Protein AF-A0A6G8PU15-F1 (afdb_monomer_lite)

Secondary structure (DSSP, 8-state):
--HHHHHHTT---TT-TTHHHHHHHHHHTT--PPP--S--PPP-HHHHHH-HHHHHHHHHHHHHHHHTT-HHHHTTS--TT-----

InterPro domains:
  IPR029044 Nucleotide-diphospho-sugar transferases [SSF53448] (1-82)

Radius of gyration: 17.55 Å; chains: 1; bounding box: 31×31×42 Å

Sequence (86 aa):
MRGSVFEEGRGFDPELKFDDIELVRRLSRGRRFGIVGETVYVSDRRYKKYGVARTFSQHLLMGVFFALGRFDWANRFDYEFGKHES

Foldseek 3Di:
DDPVLCVVLVHFDPVDPPRVVVSCVSSPVVHDDDDPDPDDDDDCVCCVPPNDVVVVVLVVVVVVCVVVVNVCVNLVPPDVPDPPDD

Structure (mmCIF, N/CA/C/O backbone):
data_AF-A0A6G8PU15-F1
#
_entry.id   AF-A0A6G8PU15-F1
#
loop_
_atom_site.group_PDB
_atom_site.id
_atom_site.type_symbol
_atom_site.label_atom_id
_atom_site.label_alt_id
_atom_site.label_comp_id
_atom_site.label_asym_id
_atom_site.label_entity_id
_atom_site.label_seq_id
_atom_site.pdbx_PDB_ins_code
_atom_site.Cartn_x
_atom_site.Cartn_y
_atom_site.Cartn_z
_atom_site.occupancy
_atom_site.B_iso_or_equiv
_atom_site.auth_seq_id
_atom_site.auth_comp_id
_atom_site.auth_asym_id
_atom_site.auth_atom_id
_atom_site.pdbx_PDB_model_num
ATOM 1 N N . MET A 1 1 ? -11.196 5.080 13.545 1.00 67.31 1 MET A N 1
ATOM 2 C CA . MET A 1 1 ? -11.018 4.118 14.656 1.00 67.31 1 MET A CA 1
ATOM 3 C C . MET A 1 1 ? -11.048 4.892 15.970 1.00 67.31 1 MET A C 1
ATOM 5 O O . MET A 1 1 ? -10.544 6.006 15.981 1.00 67.31 1 MET A O 1
ATOM 9 N N . ARG A 1 2 ? -11.675 4.379 17.039 1.00 79.44 2 ARG A N 1
ATOM 10 C CA . ARG A 1 2 ? -11.652 5.047 18.358 1.00 79.44 2 ARG A CA 1
ATOM 11 C C . ARG A 1 2 ? -10.295 4.795 19.032 1.00 79.44 2 ARG A C 1
ATOM 13 O O . ARG A 1 2 ? -9.861 3.648 19.038 1.00 79.44 2 ARG A O 1
ATOM 20 N N . GLY A 1 3 ? -9.659 5.830 19.587 1.00 78.38 3 GLY A N 1
ATOM 21 C CA . GLY A 1 3 ? -8.307 5.743 20.169 1.00 78.38 3 GLY A CA 1
ATOM 22 C C . GLY A 1 3 ? -8.178 4.705 21.288 1.00 78.38 3 GLY A C 1
ATOM 23 O O . GLY A 1 3 ? -7.261 3.895 21.264 1.00 78.38 3 GLY A O 1
ATOM 24 N N . SER A 1 4 ? -9.175 4.617 22.171 1.00 81.69 4 SER A N 1
ATOM 25 C CA . SER A 1 4 ? -9.198 3.631 23.262 1.00 81.69 4 SER A CA 1
ATOM 26 C C . SER A 1 4 ? -9.126 2.177 22.782 1.00 81.69 4 SER A C 1
ATOM 28 O O . SER A 1 4 ? -8.471 1.344 23.395 1.00 81.69 4 SER A O 1
ATOM 30 N N . VAL A 1 5 ? -9.750 1.866 21.642 1.00 82.19 5 VAL A N 1
ATOM 31 C CA . VAL A 1 5 ? -9.730 0.517 21.056 1.00 82.19 5 VAL A CA 1
ATOM 32 C C . VAL A 1 5 ? -8.347 0.176 20.493 1.00 82.19 5 VAL A C 1
ATOM 34 O O . VAL A 1 5 ? -7.955 -0.986 20.492 1.00 82.19 5 VAL A O 1
ATOM 37 N N . PHE A 1 6 ? -7.603 1.175 20.013 1.00 84.88 6 PHE A N 1
ATOM 38 C CA . PHE A 1 6 ? -6.247 0.991 19.492 1.00 84.88 6 PHE A CA 1
ATOM 39 C C . PHE A 1 6 ? -5.255 0.718 20.624 1.00 84.88 6 PHE A C 1
ATOM 41 O O . PHE A 1 6 ? -4.437 -0.193 20.515 1.00 84.88 6 PHE A O 1
ATOM 48 N N . GLU A 1 7 ? -5.390 1.449 21.730 1.00 83.38 7 GLU A N 1
ATOM 49 C CA . GLU A 1 7 ? -4.580 1.271 22.939 1.00 83.38 7 GLU A CA 1
ATOM 50 C C . GLU A 1 7 ? -4.850 -0.077 23.624 1.00 83.38 7 GLU A C 1
ATOM 52 O O . GLU A 1 7 ? -3.904 -0.789 23.955 1.00 83.38 7 GLU A O 1
ATOM 57 N N . GLU A 1 8 ? -6.119 -0.497 23.749 1.00 83.12 8 GLU A N 1
ATOM 58 C CA . GLU A 1 8 ? -6.488 -1.853 24.205 1.00 83.12 8 GLU A CA 1
ATOM 59 C C . GLU A 1 8 ? -5.830 -2.940 23.343 1.00 83.12 8 GLU A C 1
ATOM 61 O O . GLU A 1 8 ? -5.380 -3.976 23.835 1.00 83.12 8 GLU A O 1
ATOM 66 N N . GLY A 1 9 ? -5.763 -2.685 22.037 1.00 81.12 9 GLY A N 1
ATOM 67 C CA . GLY A 1 9 ? -5.098 -3.534 21.069 1.00 81.12 9 GLY A CA 1
ATOM 68 C C . GLY A 1 9 ? -3.581 -3.395 21.056 1.00 81.12 9 GLY A C 1
ATOM 69 O O . GLY A 1 9 ? -3.004 -3.910 20.117 1.00 81.12 9 GLY A O 1
ATOM 70 N N . ARG A 1 10 ? -2.931 -2.717 22.012 1.00 86.19 10 ARG A N 1
ATOM 71 C CA . ARG A 1 10 ? -1.469 -2.483 22.072 1.00 86.19 10 ARG A CA 1
ATOM 72 C C . ARG A 1 10 ? -0.850 -1.830 20.827 1.00 86.19 10 ARG A C 1
ATOM 74 O O . ARG A 1 10 ? 0.362 -1.882 20.657 1.00 86.19 10 ARG A O 1
ATOM 81 N N . GLY A 1 11 ? -1.659 -1.188 19.987 1.00 86.50 11 GLY A N 1
ATOM 82 C CA . GLY A 1 11 ? -1.192 -0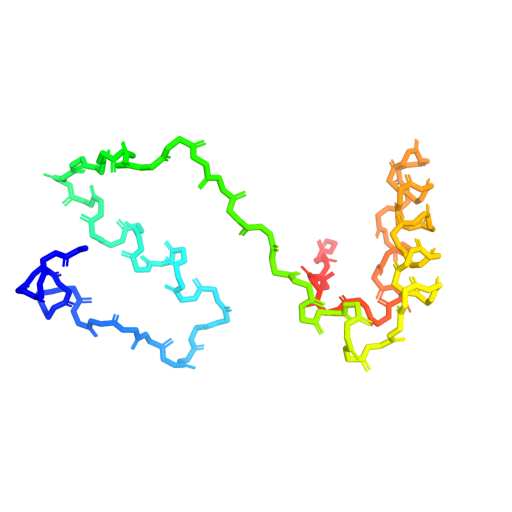.500 18.787 1.00 86.50 11 GLY A CA 1
ATOM 83 C C . GLY A 1 11 ? -0.483 -1.400 17.771 1.00 86.50 11 GLY A C 1
ATOM 84 O O . GLY A 1 11 ? -0.781 -2.581 17.670 1.00 86.50 11 GLY A O 1
ATOM 85 N N . PHE A 1 12 ? 0.411 -0.811 16.987 1.00 88.44 12 PHE A N 1
ATOM 86 C CA . PHE A 1 12 ? 1.189 -1.476 15.940 1.00 88.44 12 PHE A CA 1
ATOM 87 C C . PHE A 1 12 ? 2.430 -2.173 16.521 1.00 88.44 12 PHE A C 1
ATOM 89 O O . PHE A 1 12 ? 3.099 -1.606 17.387 1.00 88.44 12 PHE A O 1
ATOM 96 N N . ASP A 1 13 ? 2.733 -3.378 16.043 1.00 85.19 13 ASP A N 1
ATOM 97 C CA . ASP A 1 13 ? 3.938 -4.141 16.359 1.00 85.19 13 ASP A CA 1
ATOM 98 C C . ASP A 1 13 ? 5.001 -3.974 15.248 1.00 85.19 13 ASP A C 1
ATOM 100 O O . ASP A 1 13 ? 4.854 -4.516 14.146 1.00 85.19 13 ASP A O 1
ATOM 104 N N . PRO A 1 14 ? 6.106 -3.250 15.515 1.00 82.88 14 PRO A N 1
ATOM 105 C CA . PRO A 1 14 ? 7.144 -2.993 14.520 1.00 82.88 14 PRO A CA 1
ATOM 106 C C . PRO A 1 14 ? 7.943 -4.242 14.114 1.00 82.88 14 PRO A C 1
ATOM 108 O O . PRO A 1 14 ? 8.682 -4.180 13.130 1.00 82.88 14 PRO A O 1
ATOM 111 N N . GLU A 1 15 ? 7.827 -5.361 14.836 1.00 87.31 15 GLU A N 1
ATOM 112 C CA . GLU A 1 15 ? 8.495 -6.620 14.486 1.00 87.31 15 GLU A CA 1
ATOM 113 C C . GLU A 1 15 ? 7.743 -7.398 13.393 1.00 87.31 15 GLU A C 1
ATOM 115 O O . GLU A 1 15 ? 8.302 -8.299 12.757 1.00 87.31 15 GLU A O 1
ATOM 120 N N . LEU A 1 16 ? 6.483 -7.040 13.119 1.00 77.00 16 LEU A N 1
ATOM 121 C CA . LEU A 1 16 ? 5.643 -7.723 12.144 1.00 77.00 16 LEU A CA 1
ATOM 122 C C . LEU A 1 16 ? 5.686 -7.050 10.768 1.00 77.00 16 LEU A C 1
ATOM 124 O O . LEU A 1 16 ? 5.355 -5.883 10.584 1.00 77.00 16 LEU A O 1
ATOM 128 N N . LYS A 1 17 ? 5.989 -7.845 9.734 1.00 74.25 17 LYS A N 1
ATOM 129 C CA . LYS A 1 17 ? 5.943 -7.393 8.330 1.00 74.25 17 LYS A CA 1
ATOM 130 C C . LYS A 1 17 ? 4.523 -7.040 7.853 1.00 74.25 17 LYS A C 1
ATOM 132 O O . LYS A 1 17 ? 4.369 -6.202 6.970 1.00 74.25 17 LYS A O 1
ATOM 137 N N . PHE A 1 18 ? 3.507 -7.698 8.414 1.00 79.69 18 PHE A N 1
ATOM 138 C CA . PHE A 1 18 ? 2.083 -7.531 8.080 1.00 79.69 18 PHE A CA 1
ATOM 139 C C . PHE A 1 18 ? 1.274 -7.131 9.322 1.00 79.69 18 PHE A C 1
ATOM 141 O O . PHE A 1 18 ? 0.266 -7.751 9.670 1.00 79.69 18 PHE A O 1
ATOM 148 N N . ASP A 1 19 ? 1.791 -6.139 10.036 1.00 83.88 19 ASP A N 1
ATOM 149 C CA . ASP A 1 19 ? 1.259 -5.646 11.304 1.00 83.88 19 ASP A CA 1
ATOM 150 C C . ASP A 1 19 ? -0.175 -5.093 11.193 1.00 83.88 19 ASP A C 1
ATOM 152 O O . ASP A 1 19 ? -1.009 -5.279 12.072 1.00 83.88 19 ASP A O 1
ATOM 156 N N . ASP A 1 20 ? -0.529 -4.505 10.053 1.00 84.38 20 ASP A N 1
ATOM 157 C CA . ASP A 1 20 ? -1.882 -4.020 9.775 1.00 84.38 20 ASP A CA 1
ATOM 158 C C . ASP A 1 20 ? -2.937 -5.141 9.799 1.00 84.38 20 ASP A C 1
ATOM 160 O O . ASP A 1 20 ? -4.002 -4.994 10.408 1.00 84.38 20 ASP A 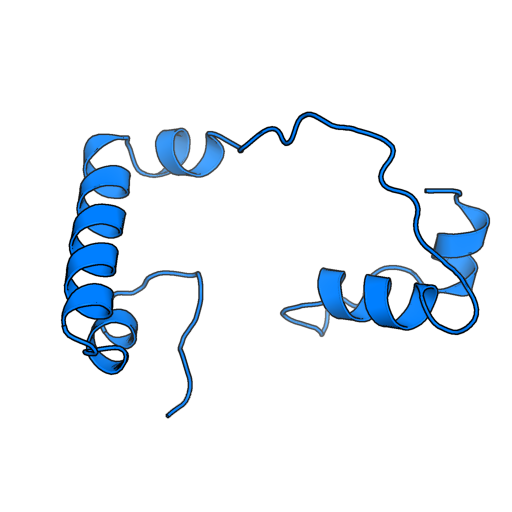O 1
ATOM 164 N N . ILE A 1 21 ? -2.640 -6.282 9.175 1.00 85.31 21 ILE A N 1
ATOM 165 C CA . ILE A 1 21 ? -3.519 -7.455 9.163 1.00 85.31 21 ILE A CA 1
ATOM 166 C C . ILE A 1 21 ? -3.602 -8.080 10.558 1.00 85.31 21 ILE A C 1
ATOM 168 O O . ILE A 1 21 ? -4.689 -8.492 10.979 1.00 85.31 21 ILE A O 1
ATOM 172 N N . GLU A 1 22 ? -2.479 -8.173 11.276 1.00 89.19 22 GLU A N 1
ATOM 173 C CA . GLU A 1 22 ? -2.458 -8.691 12.648 1.00 89.19 22 GLU A CA 1
ATOM 174 C C . GLU A 1 22 ? -3.297 -7.814 13.575 1.00 89.19 22 GLU A C 1
ATOM 176 O O . GLU A 1 22 ? -4.189 -8.332 14.253 1.00 89.19 22 GLU A O 1
ATOM 181 N N . LEU A 1 23 ? -3.112 -6.497 13.511 1.00 88.81 23 LEU A N 1
ATOM 182 C CA . LEU A 1 23 ? -3.857 -5.542 14.311 1.00 88.81 23 LEU A CA 1
ATOM 183 C C . LEU A 1 23 ? -5.360 -5.662 14.043 1.00 88.81 23 LEU A C 1
ATOM 185 O O . LEU A 1 23 ? -6.157 -5.770 14.979 1.00 88.81 23 LEU A O 1
ATOM 189 N N . VAL A 1 24 ? -5.774 -5.702 12.771 1.00 88.25 24 VAL A N 1
ATOM 190 C CA . VAL A 1 24 ? -7.189 -5.889 12.410 1.00 88.25 24 VAL A CA 1
ATOM 191 C C . VAL A 1 24 ? -7.721 -7.208 12.970 1.00 88.25 24 VAL A C 1
ATOM 193 O O . VAL A 1 24 ? -8.805 -7.228 13.559 1.00 88.25 24 VAL A O 1
ATOM 196 N N . ARG A 1 25 ? -6.963 -8.307 12.861 1.00 86.81 25 ARG A N 1
ATOM 197 C CA . ARG A 1 25 ? -7.350 -9.606 13.435 1.00 86.81 25 ARG A CA 1
ATOM 198 C C . ARG A 1 25 ? -7.509 -9.526 14.947 1.00 86.81 25 ARG A C 1
ATOM 200 O O . ARG A 1 25 ? -8.533 -9.976 15.462 1.00 86.81 25 ARG A O 1
ATOM 207 N N . ARG A 1 26 ? -6.548 -8.936 15.657 1.00 88.81 26 ARG A N 1
ATOM 208 C CA . ARG A 1 26 ? -6.576 -8.789 17.116 1.00 88.81 26 ARG A CA 1
ATOM 209 C C . ARG A 1 26 ? -7.798 -8.000 17.570 1.00 88.81 26 ARG A C 1
ATOM 211 O O . ARG A 1 26 ? -8.535 -8.457 18.438 1.00 88.81 26 ARG A O 1
ATOM 218 N N . LEU A 1 27 ? -8.060 -6.872 16.923 1.00 89.50 27 LEU A N 1
ATOM 219 C CA . LEU A 1 27 ? -9.184 -5.994 17.237 1.00 89.50 27 LEU A CA 1
ATOM 220 C C . LEU A 1 27 ? -10.547 -6.562 16.818 1.00 89.50 27 LEU A C 1
ATOM 222 O O . LEU A 1 27 ? -11.566 -6.183 17.391 1.00 89.50 27 LEU A O 1
ATOM 226 N N . SER A 1 28 ? -10.578 -7.464 15.832 1.00 87.50 28 SER A N 1
ATOM 227 C CA . SER A 1 28 ? -11.807 -8.135 15.382 1.00 87.50 28 SER A CA 1
ATOM 228 C C . SER A 1 28 ? -12.289 -9.230 16.338 1.00 87.50 28 SER A C 1
ATOM 230 O O . SER A 1 28 ? -13.429 -9.681 16.235 1.00 87.50 28 SER A O 1
ATOM 232 N N . ARG A 1 29 ? -11.460 -9.676 17.294 1.00 86.94 29 ARG A N 1
ATOM 233 C CA . ARG A 1 29 ? -11.861 -10.716 18.252 1.00 86.94 29 ARG A CA 1
ATOM 234 C C . ARG A 1 29 ? -13.000 -10.204 19.136 1.00 86.94 29 ARG A C 1
ATOM 236 O O . ARG A 1 29 ? -12.814 -9.316 19.961 1.00 86.94 29 ARG A O 1
ATOM 243 N N . GLY A 1 30 ? -14.192 -10.770 18.945 1.00 82.94 30 GLY A N 1
ATOM 244 C CA . GLY A 1 30 ? -15.397 -10.392 19.690 1.00 82.94 30 GLY A CA 1
ATOM 245 C C . GLY A 1 30 ? -16.001 -9.040 19.289 1.00 82.94 30 GLY A C 1
ATOM 246 O O . GLY A 1 30 ? -16.880 -8.542 19.988 1.00 82.94 30 GLY A O 1
ATOM 247 N N . ARG A 1 31 ? -15.552 -8.431 18.180 1.00 85.94 31 ARG A N 1
ATOM 248 C CA . ARG A 1 31 ? -16.047 -7.138 17.672 1.00 85.94 31 ARG A CA 1
ATOM 249 C C . ARG A 1 31 ? -16.267 -7.218 16.159 1.00 85.94 31 ARG A C 1
ATOM 251 O O . ARG A 1 31 ? -15.648 -8.022 15.473 1.00 85.94 31 ARG A O 1
ATOM 258 N N . ARG A 1 32 ? -17.146 -6.375 15.610 1.00 85.31 32 ARG A N 1
ATOM 259 C CA . ARG A 1 32 ? -17.345 -6.260 14.153 1.00 85.31 32 ARG A CA 1
ATOM 260 C C . ARG A 1 32 ? -16.867 -4.899 13.674 1.00 85.31 32 ARG A C 1
ATOM 262 O O . ARG A 1 32 ? -17.181 -3.879 14.283 1.00 85.31 32 ARG A O 1
ATOM 269 N N . PHE A 1 33 ? -16.135 -4.898 12.568 1.00 86.19 33 PHE A N 1
ATOM 270 C CA . PHE A 1 33 ? -15.795 -3.681 11.847 1.00 86.19 33 PHE A CA 1
ATOM 271 C C . PHE A 1 33 ? -16.925 -3.315 10.886 1.00 86.19 33 PHE A C 1
ATOM 273 O O . PHE A 1 33 ? -17.461 -4.179 10.194 1.00 86.19 33 PHE A O 1
ATOM 280 N N . GLY A 1 34 ? -17.277 -2.032 10.853 1.00 83.88 34 GLY A N 1
ATOM 281 C CA . GLY A 1 34 ? -18.104 -1.450 9.799 1.00 83.88 34 GLY A CA 1
ATOM 282 C C . GLY A 1 34 ? -17.221 -0.748 8.770 1.00 83.88 34 GLY A C 1
ATOM 283 O O . GLY A 1 34 ? -16.219 -0.131 9.137 1.00 83.88 34 GLY A O 1
ATOM 284 N N . ILE A 1 35 ? -17.593 -0.830 7.493 1.00 83.19 35 ILE A N 1
ATOM 285 C CA . ILE A 1 35 ? -16.969 -0.052 6.418 1.00 83.19 35 ILE A CA 1
ATOM 286 C C . ILE A 1 35 ? -17.663 1.310 6.395 1.00 83.19 35 ILE A C 1
ATOM 288 O O . ILE A 1 35 ? -18.869 1.382 6.191 1.00 83.19 35 ILE A O 1
ATOM 292 N N . VAL A 1 36 ? -16.916 2.380 6.673 1.00 81.69 36 VAL A N 1
ATOM 293 C CA . VAL A 1 36 ? -17.471 3.743 6.808 1.00 81.69 36 VAL A CA 1
ATOM 294 C C . VAL A 1 36 ? -17.324 4.557 5.513 1.00 81.69 36 VAL A C 1
ATOM 296 O O . VAL A 1 36 ? -17.987 5.574 5.353 1.00 81.69 36 VAL A O 1
ATOM 299 N N . GLY A 1 37 ? -16.475 4.118 4.578 1.00 75.19 37 GLY A N 1
ATOM 300 C CA . GLY A 1 37 ? -16.273 4.776 3.286 1.00 75.19 37 GLY A CA 1
ATOM 301 C C . GLY A 1 37 ? -16.497 3.814 2.125 1.00 75.19 37 GLY A C 1
ATOM 302 O O . GLY A 1 37 ? -15.941 2.720 2.125 1.00 75.19 37 GLY A O 1
ATOM 303 N N . GLU A 1 38 ? -17.285 4.237 1.136 1.00 76.56 38 GLU A N 1
ATOM 304 C CA . GLU A 1 38 ? -17.508 3.487 -0.111 1.00 76.56 38 GLU A CA 1
ATOM 305 C C . GLU A 1 38 ? -16.378 3.698 -1.132 1.00 76.56 38 GLU A C 1
ATOM 307 O O . GLU A 1 38 ? -16.129 2.841 -1.977 1.00 76.56 38 GLU A O 1
ATOM 312 N N . THR A 1 39 ? -15.643 4.811 -1.028 1.00 78.75 39 THR A N 1
ATOM 313 C CA . THR A 1 39 ? -14.572 5.162 -1.968 1.00 78.75 39 THR A CA 1
ATOM 314 C C . THR A 1 39 ? -13.203 4.804 -1.405 1.00 78.75 39 THR A C 1
ATOM 316 O O . THR A 1 39 ? -12.741 5.388 -0.423 1.00 78.75 39 THR A O 1
ATOM 319 N N . VAL A 1 40 ? -12.517 3.876 -2.071 1.00 73.62 40 VAL A N 1
ATOM 320 C CA . VAL A 1 40 ? -11.122 3.530 -1.780 1.00 73.62 40 VAL A CA 1
ATOM 321 C C . VAL A 1 40 ? -10.207 4.394 -2.643 1.00 73.62 40 VAL A C 1
ATOM 323 O O . VAL A 1 40 ? -10.185 4.265 -3.866 1.00 73.62 40 VAL A O 1
ATOM 326 N N . TYR A 1 41 ? -9.430 5.270 -2.010 1.00 75.00 41 TYR A N 1
ATOM 327 C CA . TYR A 1 41 ? -8.401 6.043 -2.702 1.00 75.00 41 TYR A CA 1
ATOM 328 C C . TYR A 1 41 ? -7.133 5.209 -2.847 1.00 75.00 41 TYR A C 1
ATOM 330 O O . TYR A 1 41 ? -6.554 4.747 -1.863 1.00 75.00 41 TYR A O 1
ATOM 338 N N . VAL A 1 42 ? -6.679 5.038 -4.084 1.00 75.25 42 VAL A N 1
ATOM 339 C CA . VAL A 1 42 ? -5.419 4.357 -4.387 1.00 75.25 42 VAL A CA 1
ATOM 340 C C . VAL A 1 42 ? -4.302 5.396 -4.432 1.00 75.25 42 VAL A C 1
ATOM 342 O O . VAL A 1 42 ? -4.419 6.416 -5.106 1.00 75.25 42 VAL A O 1
ATOM 345 N N . SER A 1 43 ? -3.212 5.162 -3.702 1.00 79.19 43 SER A N 1
ATOM 346 C CA . SER A 1 43 ? -2.094 6.109 -3.655 1.00 79.19 43 SER A CA 1
ATOM 347 C C . SER A 1 43 ? -1.289 6.109 -4.959 1.00 79.19 43 SER A C 1
ATOM 349 O O . SER A 1 43 ? -0.844 5.060 -5.426 1.00 79.19 43 SER A O 1
ATOM 351 N N . ASP A 1 44 ? -0.990 7.300 -5.486 1.00 85.81 44 ASP A N 1
ATOM 352 C CA . ASP A 1 44 ? -0.098 7.489 -6.637 1.00 85.81 44 ASP A CA 1
ATOM 353 C C . ASP A 1 44 ? 1.401 7.494 -6.267 1.00 85.81 44 ASP A C 1
ATOM 355 O O . ASP A 1 44 ? 2.266 7.646 -7.133 1.00 85.81 44 ASP A O 1
ATOM 359 N N . ARG A 1 45 ? 1.734 7.268 -4.986 1.00 84.00 45 ARG A N 1
ATOM 360 C CA . ARG A 1 45 ? 3.103 7.311 -4.440 1.00 84.00 45 ARG A CA 1
ATOM 361 C C . ARG A 1 45 ? 4.099 6.492 -5.260 1.00 84.00 45 ARG A C 1
ATOM 363 O O . ARG A 1 45 ? 5.225 6.934 -5.469 1.00 84.00 45 ARG A O 1
ATOM 370 N N . ARG A 1 46 ? 3.709 5.297 -5.726 1.00 79.62 46 ARG A N 1
ATOM 371 C CA . ARG A 1 46 ? 4.591 4.425 -6.525 1.00 79.62 46 ARG A CA 1
ATOM 372 C C . ARG A 1 46 ? 4.868 5.008 -7.907 1.00 79.62 46 ARG A C 1
ATOM 374 O O . ARG A 1 46 ? 6.021 5.034 -8.323 1.00 79.62 46 ARG A O 1
ATOM 381 N N . TYR A 1 47 ? 3.836 5.531 -8.562 1.00 84.12 47 TYR A N 1
ATOM 382 C CA . TYR A 1 47 ? 3.956 6.198 -9.855 1.00 84.12 47 TYR A CA 1
ATOM 383 C C . TYR A 1 47 ? 4.843 7.444 -9.756 1.00 84.12 47 TYR A C 1
ATOM 385 O O . TYR A 1 47 ? 5.700 7.645 -10.612 1.00 84.12 47 TYR A O 1
ATOM 393 N N . LYS A 1 48 ? 4.711 8.222 -8.673 1.00 86.25 48 LYS A N 1
ATOM 394 C CA . LYS A 1 48 ? 5.581 9.374 -8.386 1.00 86.25 48 LYS A CA 1
ATOM 395 C C . LYS A 1 48 ? 7.031 8.977 -8.093 1.00 86.25 48 LYS A C 1
ATOM 397 O O . LYS A 1 48 ? 7.942 9.642 -8.566 1.00 86.25 48 LYS A O 1
ATOM 402 N N . LYS A 1 49 ? 7.258 7.898 -7.333 1.00 84.62 49 LYS A N 1
ATOM 403 C CA . LYS A 1 49 ? 8.606 7.459 -6.927 1.00 84.62 49 LYS A CA 1
ATOM 404 C C . LYS A 1 49 ? 9.390 6.779 -8.056 1.00 84.62 49 LYS A C 1
ATOM 406 O O . LYS A 1 49 ? 10.585 7.011 -8.179 1.00 84.62 49 LYS A O 1
ATOM 411 N N . TYR A 1 50 ? 8.744 5.923 -8.851 1.00 82.25 50 TYR A N 1
ATOM 412 C CA . TYR A 1 50 ? 9.422 5.070 -9.843 1.00 82.25 50 TYR A CA 1
ATOM 413 C C . TYR A 1 50 ? 9.087 5.416 -11.299 1.00 82.25 50 TYR A C 1
ATOM 415 O O . TYR A 1 50 ? 9.678 4.838 -12.212 1.00 82.25 50 TYR A O 1
ATOM 423 N N . GLY A 1 51 ? 8.159 6.346 -11.524 1.00 88.69 51 GLY A N 1
ATOM 424 C CA . GLY A 1 51 ? 7.672 6.724 -12.844 1.00 88.69 51 GLY A CA 1
ATOM 425 C C . GLY A 1 51 ? 6.527 5.838 -13.338 1.00 88.69 51 GLY A C 1
ATOM 426 O O . GLY A 1 51 ? 6.416 4.652 -13.000 1.00 88.69 51 GLY A O 1
ATOM 427 N N . VAL A 1 52 ? 5.668 6.429 -14.174 1.00 88.25 52 VAL A N 1
ATOM 428 C CA . VAL A 1 52 ? 4.452 5.774 -14.675 1.00 88.25 52 VAL A CA 1
ATOM 429 C C . VAL A 1 52 ? 4.773 4.589 -15.574 1.00 88.25 52 VAL A C 1
ATOM 431 O O . VAL A 1 52 ? 4.312 3.486 -15.298 1.00 88.25 52 VAL A O 1
ATOM 434 N N . ALA A 1 53 ? 5.61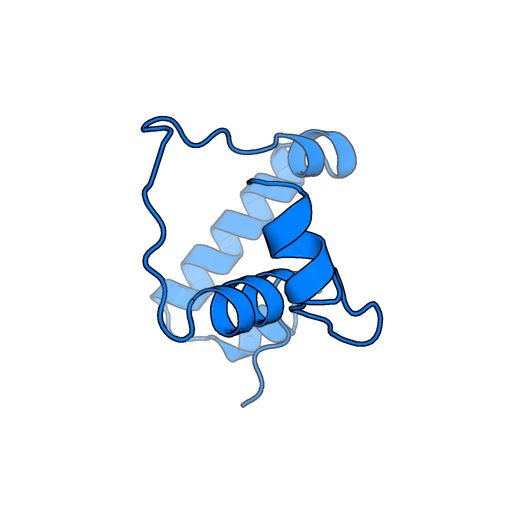1 4.789 -16.594 1.00 88.56 53 ALA A N 1
ATOM 435 C CA . ALA A 1 53 ? 5.945 3.747 -17.563 1.00 88.56 53 ALA A CA 1
ATOM 436 C C . ALA A 1 53 ? 6.568 2.512 -16.895 1.00 88.56 53 ALA A C 1
ATOM 438 O O . ALA A 1 53 ? 6.151 1.387 -17.149 1.00 88.56 53 ALA A O 1
ATOM 439 N N . ARG A 1 54 ? 7.517 2.723 -15.974 1.00 85.19 54 ARG A N 1
ATOM 440 C CA . ARG A 1 54 ? 8.168 1.633 -15.238 1.00 85.19 54 ARG A CA 1
ATOM 441 C C . ARG A 1 54 ? 7.168 0.853 -14.390 1.00 85.19 54 ARG A C 1
ATOM 443 O O . ARG A 1 54 ? 7.139 -0.373 -14.456 1.00 85.19 54 ARG A O 1
ATOM 450 N N . THR A 1 55 ? 6.344 1.563 -13.620 1.00 86.25 55 THR A N 1
ATOM 451 C CA . THR A 1 55 ? 5.334 0.938 -12.759 1.00 86.25 55 THR A CA 1
ATOM 452 C C . THR A 1 55 ? 4.314 0.167 -13.597 1.00 86.25 55 THR A C 1
ATOM 454 O O . THR A 1 55 ? 3.981 -0.964 -13.257 1.00 86.25 55 THR A O 1
ATOM 457 N N . PHE A 1 56 ? 3.859 0.734 -14.716 1.00 87.88 56 PHE A N 1
ATOM 458 C CA . PHE A 1 56 ? 2.919 0.087 -15.629 1.00 87.88 56 PHE A CA 1
ATOM 459 C C . PHE A 1 56 ? 3.489 -1.207 -16.222 1.00 87.88 56 PHE A C 1
ATOM 461 O O . PHE A 1 56 ? 2.864 -2.257 -16.095 1.00 87.88 56 PHE A O 1
ATOM 468 N N . SER A 1 57 ? 4.700 -1.167 -16.785 1.00 88.12 57 SER A N 1
ATOM 469 C CA . SER A 1 57 ? 5.336 -2.353 -17.372 1.00 88.12 57 SER A CA 1
ATOM 470 C C . SER A 1 57 ? 5.548 -3.468 -16.348 1.00 88.12 57 SER A C 1
ATOM 472 O O . SER A 1 57 ? 5.355 -4.637 -16.670 1.00 88.12 57 SER A O 1
ATOM 474 N N . GLN A 1 58 ? 5.886 -3.126 -15.099 1.00 85.69 58 GLN A N 1
ATOM 475 C CA . GLN A 1 58 ? 5.989 -4.108 -14.015 1.00 85.69 58 GLN A CA 1
ATOM 476 C C . GLN A 1 58 ? 4.648 -4.796 -13.732 1.00 85.69 58 GLN A C 1
ATOM 478 O O . GLN A 1 58 ? 4.608 -6.018 -13.614 1.00 85.69 58 GLN A O 1
ATOM 483 N N . HIS A 1 59 ? 3.547 -4.041 -13.662 1.00 86.69 59 HIS A N 1
ATOM 484 C CA . HIS A 1 59 ? 2.219 -4.629 -13.454 1.00 86.69 59 HIS A CA 1
ATOM 485 C C . HIS A 1 59 ? 1.771 -5.470 -14.652 1.00 86.69 59 HIS A C 1
ATOM 487 O O . 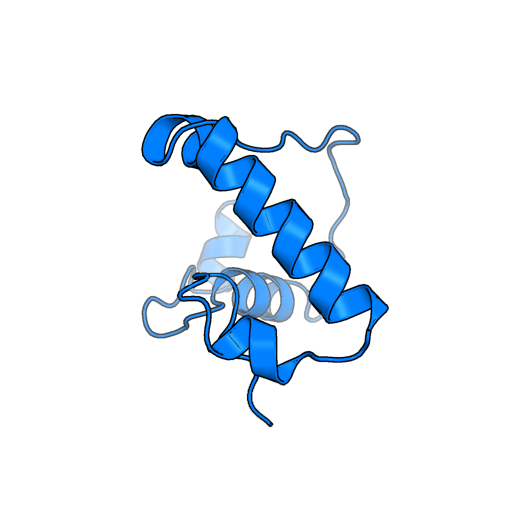HIS A 1 59 ? 1.188 -6.533 -14.455 1.00 86.69 59 HIS A O 1
ATOM 493 N N . LEU A 1 60 ? 2.080 -5.040 -15.879 1.00 89.75 60 LEU A N 1
ATOM 494 C CA . LEU A 1 60 ? 1.770 -5.801 -17.088 1.00 89.75 60 LEU A CA 1
ATOM 495 C C . LEU A 1 60 ? 2.494 -7.156 -17.094 1.00 89.75 60 LEU A C 1
ATOM 497 O O . LEU A 1 60 ? 1.865 -8.187 -17.317 1.00 89.75 60 LEU A O 1
ATOM 501 N N . LEU A 1 61 ? 3.796 -7.164 -16.787 1.00 87.44 61 LEU A N 1
ATOM 502 C CA . LEU A 1 61 ? 4.594 -8.391 -16.692 1.00 87.44 61 LEU A CA 1
ATOM 503 C C . LEU A 1 61 ? 4.074 -9.324 -15.591 1.00 87.44 61 LEU A C 1
ATOM 505 O O . LEU A 1 61 ? 3.911 -10.518 -15.828 1.00 87.44 61 LEU A O 1
ATOM 509 N N . MET A 1 62 ? 3.742 -8.775 -14.420 1.00 83.44 62 MET A N 1
ATOM 510 C CA . MET A 1 62 ? 3.117 -9.530 -13.331 1.00 83.44 62 MET A CA 1
ATOM 511 C C . MET A 1 62 ? 1.788 -10.166 -13.752 1.00 83.44 62 MET A C 1
ATOM 513 O O . MET A 1 62 ? 1.562 -11.346 -13.488 1.00 83.44 62 MET A O 1
ATOM 517 N N . GLY A 1 63 ? 0.932 -9.414 -14.450 1.00 85.19 63 GLY A N 1
ATOM 518 C CA . GLY A 1 63 ? -0.330 -9.926 -14.985 1.00 85.19 63 GLY A CA 1
ATOM 519 C C . GLY A 1 63 ? -0.124 -11.101 -15.943 1.00 85.19 63 GLY A C 1
ATOM 520 O O . GLY A 1 63 ? -0.832 -12.101 -15.844 1.00 85.19 63 GLY A O 1
ATOM 521 N N . VAL A 1 64 ? 0.890 -11.028 -16.810 1.00 89.25 64 VAL A N 1
ATOM 522 C CA . VAL A 1 64 ? 1.260 -12.131 -17.711 1.00 89.25 64 VAL A CA 1
ATOM 523 C C . VAL A 1 64 ? 1.748 -13.354 -16.931 1.00 89.25 64 VAL A C 1
ATOM 525 O O . VAL A 1 64 ? 1.306 -14.466 -17.211 1.00 89.25 64 VAL A O 1
ATOM 528 N N . PHE A 1 65 ? 2.620 -13.180 -15.933 1.00 85.06 65 PHE A N 1
ATOM 529 C CA . PHE A 1 65 ? 3.105 -14.303 -15.122 1.00 85.06 65 PHE A CA 1
ATOM 530 C C . PHE A 1 65 ? 1.972 -15.015 -14.383 1.00 85.06 65 PHE A C 1
ATOM 532 O O . PHE A 1 65 ? 1.930 -16.246 -14.379 1.00 85.06 65 PHE A O 1
ATOM 539 N N . PHE A 1 66 ? 1.022 -14.262 -13.829 1.00 82.25 66 PHE A N 1
ATOM 540 C CA . PHE A 1 66 ? -0.151 -14.837 -13.178 1.00 82.25 66 PHE A CA 1
ATOM 541 C C . PHE A 1 66 ? -1.099 -15.526 -14.160 1.00 82.25 66 PHE A C 1
ATOM 543 O O . PHE A 1 66 ? -1.539 -16.639 -13.879 1.00 82.25 66 PHE A O 1
ATOM 550 N N . ALA A 1 67 ? -1.358 -14.936 -15.329 1.00 89.31 67 ALA A N 1
ATOM 551 C CA . ALA A 1 67 ? -2.192 -15.560 -16.358 1.00 89.31 67 ALA A CA 1
ATOM 552 C C . ALA A 1 67 ? -1.619 -16.902 -16.850 1.00 89.31 67 ALA A C 1
ATOM 554 O O . ALA A 1 67 ? -2.370 -17.806 -17.206 1.00 89.31 67 ALA A O 1
ATOM 555 N N . LEU A 1 68 ? -0.290 -17.048 -16.834 1.00 87.75 68 LEU A N 1
ATOM 556 C CA . LEU A 1 68 ? 0.415 -18.273 -17.217 1.00 87.75 68 LEU A CA 1
ATOM 557 C C . LEU A 1 68 ? 0.675 -19.234 -16.041 1.00 87.75 68 LEU A C 1
ATOM 559 O O . LEU A 1 68 ? 1.342 -20.252 -16.227 1.00 87.75 68 LEU A O 1
ATOM 563 N N . GLY A 1 69 ?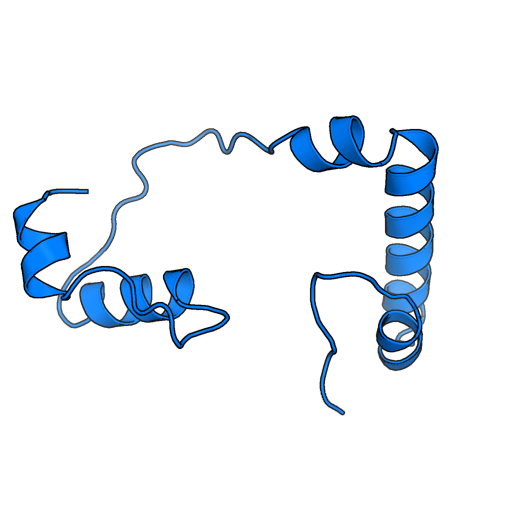 0.203 -18.919 -14.828 1.00 81.12 69 GLY A N 1
ATOM 564 C CA . GLY A 1 69 ? 0.425 -19.733 -13.626 1.00 81.12 69 GLY A CA 1
ATOM 565 C C . GLY A 1 69 ? 1.893 -19.821 -13.184 1.00 81.12 69 GLY A C 1
ATOM 566 O O . GLY A 1 69 ? 2.275 -20.744 -12.468 1.00 81.12 69 GLY A O 1
ATOM 567 N N . ARG A 1 70 ? 2.746 -18.887 -13.622 1.00 79.31 70 ARG A N 1
ATOM 568 C CA . ARG A 1 70 ? 4.190 -18.843 -13.335 1.00 79.31 70 ARG A 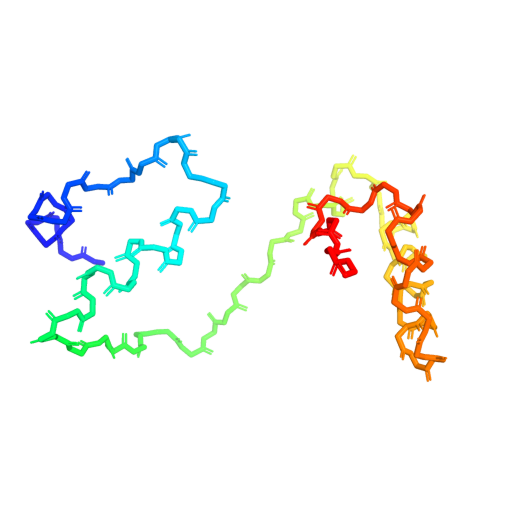CA 1
ATOM 569 C C . ARG A 1 70 ? 4.486 -17.953 -12.126 1.00 79.31 70 ARG A C 1
ATOM 571 O O . ARG A 1 70 ? 5.210 -16.965 -12.232 1.00 79.31 70 ARG A O 1
ATOM 578 N N . PHE A 1 71 ? 3.935 -18.306 -10.969 1.00 76.06 71 PHE A N 1
ATOM 579 C CA . PHE A 1 71 ? 4.078 -17.524 -9.734 1.00 76.06 71 PHE A CA 1
ATOM 580 C C . PHE A 1 71 ? 5.543 -17.378 -9.285 1.00 76.06 71 PHE A C 1
ATOM 582 O O . PHE A 1 71 ? 5.954 -16.297 -8.875 1.00 76.06 71 PHE A O 1
ATOM 589 N N . ASP A 1 72 ? 6.380 -18.396 -9.495 1.00 72.31 72 ASP A N 1
ATOM 590 C CA . ASP A 1 72 ? 7.806 -18.349 -9.132 1.00 72.31 72 ASP A CA 1
ATOM 591 C C . ASP A 1 72 ? 8.611 -17.310 -9.930 1.00 72.31 72 ASP A C 1
ATOM 593 O O . ASP A 1 72 ? 9.685 -16.874 -9.514 1.00 72.31 72 ASP A O 1
ATOM 597 N N . TRP A 1 73 ? 8.118 -16.904 -11.103 1.00 70.06 73 TRP A N 1
ATOM 598 C CA . TRP A 1 73 ? 8.783 -15.898 -11.933 1.00 70.06 73 TRP A CA 1
ATOM 599 C C . TRP A 1 73 ? 8.530 -14.487 -11.409 1.00 70.06 73 TRP A C 1
ATOM 601 O O . TRP A 1 73 ? 9.408 -13.631 -11.530 1.00 70.06 73 TRP A O 1
ATOM 611 N N . ALA A 1 74 ? 7.388 -14.271 -10.751 1.00 66.31 74 ALA A N 1
ATOM 612 C CA . ALA A 1 74 ? 7.126 -13.042 -10.014 1.00 66.31 74 ALA A CA 1
ATOM 613 C C . ALA A 1 74 ? 8.155 -12.827 -8.895 1.00 66.31 74 ALA A C 1
ATOM 615 O O . ALA A 1 74 ? 8.598 -11.702 -8.695 1.00 66.31 74 ALA A O 1
ATOM 616 N N . ASN A 1 75 ? 8.616 -13.905 -8.248 1.00 65.12 75 ASN A N 1
ATOM 617 C CA . ASN A 1 75 ? 9.606 -13.852 -7.166 1.00 65.12 75 ASN A CA 1
ATOM 618 C C . ASN A 1 75 ? 11.023 -13.460 -7.621 1.00 65.12 75 ASN A C 1
ATOM 620 O O . ASN A 1 75 ? 11.846 -13.072 -6.794 1.00 65.12 75 ASN A O 1
ATOM 624 N N . ARG A 1 76 ? 11.337 -13.590 -8.920 1.00 66.38 76 ARG A N 1
ATOM 625 C CA . ARG A 1 76 ? 12.633 -13.170 -9.491 1.00 66.38 76 ARG A CA 1
ATOM 626 C C . ARG A 1 76 ? 12.666 -11.692 -9.848 1.00 66.38 76 ARG A C 1
ATOM 628 O O . ARG A 1 76 ? 13.747 -11.127 -9.999 1.00 66.38 76 ARG A O 1
ATOM 635 N N . PHE A 1 77 ? 11.500 -11.073 -10.001 1.00 62.72 77 PHE A N 1
ATOM 636 C CA . PHE A 1 77 ? 11.408 -9.628 -10.044 1.00 62.72 77 PHE A CA 1
ATOM 637 C C . PHE A 1 77 ? 11.413 -9.116 -8.610 1.00 62.72 77 PHE A C 1
ATOM 639 O O . PHE A 1 77 ? 10.646 -9.587 -7.778 1.00 62.72 77 PHE A O 1
ATOM 646 N N . ASP A 1 78 ? 12.277 -8.144 -8.327 1.00 55.47 78 ASP A N 1
ATOM 647 C CA . ASP A 1 78 ? 12.352 -7.460 -7.034 1.00 55.47 78 ASP A CA 1
ATOM 648 C C . ASP A 1 78 ? 11.125 -6.541 -6.867 1.00 55.47 78 ASP A C 1
ATOM 650 O O . ASP A 1 78 ? 11.181 -5.312 -6.948 1.00 55.47 78 ASP A O 1
ATOM 654 N N . TYR A 1 79 ? 9.955 -7.171 -6.793 1.00 55.81 79 TYR A N 1
ATOM 655 C CA . TYR A 1 79 ? 8.664 -6.557 -6.581 1.00 55.81 79 TYR A CA 1
ATOM 656 C C . TYR A 1 79 ? 8.363 -6.701 -5.089 1.00 55.81 79 TYR A C 1
ATOM 658 O O . TYR A 1 79 ? 8.052 -7.781 -4.596 1.00 55.81 79 TYR A O 1
ATOM 666 N N . GLU A 1 80 ? 8.473 -5.589 -4.359 1.00 51.91 80 GLU A N 1
ATOM 667 C CA . GLU A 1 80 ? 8.324 -5.477 -2.895 1.00 51.91 80 GLU A CA 1
ATOM 668 C C . GLU A 1 80 ? 7.034 -6.098 -2.302 1.00 51.91 80 GLU A C 1
ATOM 670 O O . GLU A 1 80 ? 6.916 -6.195 -1.083 1.00 51.91 80 GLU A O 1
ATOM 675 N N . PHE A 1 81 ? 6.059 -6.525 -3.116 1.00 50.16 81 PHE A N 1
ATOM 676 C CA . PHE A 1 81 ? 4.748 -7.017 -2.658 1.00 50.16 81 PHE A CA 1
ATOM 677 C C . PHE A 1 81 ? 4.697 -8.475 -2.229 1.00 50.16 81 PHE A C 1
ATOM 679 O O . PHE A 1 81 ? 3.674 -8.905 -1.704 1.00 50.16 81 PHE A O 1
ATOM 686 N N . GLY A 1 82 ? 5.776 -9.229 -2.376 1.00 44.31 82 GLY A N 1
ATOM 687 C CA . GLY A 1 82 ? 5.779 -10.584 -1.857 1.00 44.31 82 GLY A CA 1
ATOM 688 C C . GLY A 1 82 ? 6.819 -11.432 -2.538 1.00 44.31 82 GLY A C 1
ATOM 689 O O . GLY A 1 82 ? 6.660 -11.807 -3.690 1.00 44.31 82 GLY A O 1
ATOM 690 N N . LYS A 1 83 ? 7.849 -11.803 -1.778 1.00 43.47 83 LYS A N 1
ATOM 691 C CA . LYS A 1 83 ? 8.451 -13.115 -1.978 1.00 43.47 83 LYS A CA 1
ATOM 692 C C . LYS A 1 83 ? 7.347 -14.110 -1.623 1.00 43.47 83 LYS A C 1
ATOM 694 O O . LYS A 1 83 ? 7.008 -14.235 -0.449 1.00 43.47 83 LYS A O 1
ATOM 699 N N . HIS A 1 84 ? 6.701 -14.689 -2.625 1.00 48.72 84 HIS A N 1
ATOM 700 C CA . HIS A 1 84 ? 5.778 -15.793 -2.426 1.00 48.72 84 HIS A CA 1
ATOM 701 C C . HIS A 1 84 ? 6.631 -17.019 -2.109 1.00 48.72 84 HIS A C 1
ATOM 703 O O . HIS A 1 84 ? 7.431 -17.435 -2.944 1.00 48.72 84 HIS A O 1
ATOM 709 N N . GLU A 1 85 ? 6.535 -17.533 -0.886 1.00 50.91 85 GLU A N 1
ATOM 710 C CA . GLU A 1 85 ? 7.180 -18.800 -0.543 1.00 50.91 85 GLU A CA 1
ATOM 711 C C . GLU A 1 85 ? 6.518 -19.932 -1.338 1.00 50.91 85 GLU A C 1
ATOM 713 O O . GLU A 1 85 ? 5.289 -19.973 -1.458 1.00 50.91 85 GLU A O 1
ATOM 718 N N . SER A 1 86 ? 7.362 -20.781 -1.931 1.00 46.44 86 SER A N 1
ATOM 719 C CA . SER A 1 86 ? 6.989 -22.074 -2.510 1.00 46.44 86 SER A CA 1
ATOM 720 C C . SER A 1 86 ? 6.682 -23.091 -1.417 1.00 46.44 86 SER A C 1
ATOM 722 O O . SER A 1 86 ? 7.367 -23.042 -0.371 1.00 46.44 86 SER A O 1
#

pLDDT: mean 78.94, std 11.74, range [43.47, 89.75]

Organism: NCBI:txid2653852